Protein AF-B3M9J9-F1 (afdb_monomer)

Radius of gyration: 23.26 Å; Cα contacts (8 Å, |Δi|>4): 22; chains: 1; bounding box: 67×27×61 Å

Foldseek 3Di:
DPPDPPVPQDPVNVVVVVLVVVLVVLVVLLVVLVVLLVVLVVLLVVQVVVVVVHDPVSVVVNVVSVVVNVVSVVSNVVSVVVNVVSVVVVVVVVVVVVVPPD

Organism: Drosophila ananassae (NCBI:txid7217)

InterPro domains:
  IPR007970 Protein of unknown function DUF733 [PF05306] (8-91)

Mean predicted aligned error: 12.59 Å

Secondary structure (DSSP, 8-state):
-------PPPHHHHHHHHHHHHHHHHHHHHHHHHHHHHHHHHHHHHHHHTGGG--HHHHHHHHHHHHHHHHHHHHHHHHHHHHHHHHHHHHHHHHHHHTT--

Structure (mmCIF, N/CA/C/O backbone):
data_AF-B3M9J9-F1
#
_entry.id   AF-B3M9J9-F1
#
loop_
_atom_site.group_PDB
_atom_site.id
_atom_sit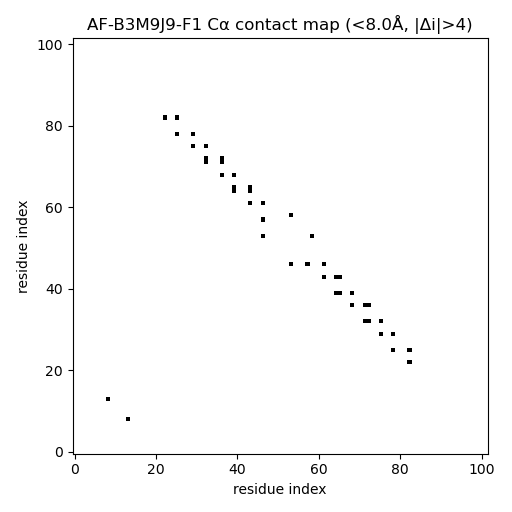e.type_symbol
_atom_site.label_atom_id
_atom_site.label_alt_id
_atom_site.label_comp_id
_atom_site.label_asym_id
_atom_site.label_entity_id
_atom_site.label_seq_id
_atom_site.pdbx_PDB_ins_code
_atom_site.Cartn_x
_atom_site.Cartn_y
_atom_site.Cartn_z
_atom_site.occupancy
_atom_site.B_iso_or_equiv
_atom_site.auth_seq_id
_atom_site.auth_comp_id
_atom_site.auth_asym_id
_atom_site.auth_atom_id
_atom_site.pdbx_PDB_model_num
ATOM 1 N N . MET A 1 1 ? -46.117 15.103 20.646 1.00 40.66 1 MET A N 1
ATOM 2 C CA . MET A 1 1 ? -45.422 13.893 20.164 1.00 40.66 1 MET A CA 1
ATOM 3 C C . MET A 1 1 ? -43.935 14.162 20.298 1.00 40.66 1 MET A C 1
ATOM 5 O O . MET A 1 1 ? -43.385 14.896 19.494 1.00 40.66 1 MET A O 1
ATOM 9 N N . GLU A 1 2 ? -43.330 13.673 21.377 1.00 45.38 2 GLU A N 1
ATOM 10 C CA . GLU A 1 2 ? -41.925 13.915 21.736 1.00 45.38 2 GLU A CA 1
ATOM 11 C C . GLU A 1 2 ? -41.020 12.914 20.997 1.00 45.38 2 GLU A C 1
ATOM 13 O O . GLU A 1 2 ? -40.525 11.948 21.577 1.00 45.38 2 GLU A O 1
ATOM 18 N N . HIS A 1 3 ? -40.844 13.109 19.693 1.00 55.75 3 HIS A N 1
ATOM 19 C CA . HIS A 1 3 ? -39.819 12.421 18.911 1.00 55.75 3 HIS A CA 1
ATOM 20 C C . HIS A 1 3 ? -38.676 13.403 18.682 1.00 55.75 3 HIS A C 1
ATOM 22 O O . HIS A 1 3 ? -38.776 14.205 17.769 1.00 55.75 3 HIS A O 1
ATOM 28 N N . ASP A 1 4 ? -37.674 13.402 19.569 1.00 51.09 4 ASP A N 1
ATOM 29 C CA . ASP A 1 4 ? -36.264 13.734 19.260 1.00 51.09 4 ASP A CA 1
ATOM 30 C C . ASP A 1 4 ? -35.420 13.988 20.519 1.00 51.09 4 ASP A C 1
ATOM 32 O O . ASP A 1 4 ? -34.590 14.895 20.601 1.00 51.09 4 ASP A O 1
ATOM 36 N N . LYS A 1 5 ? -35.507 13.088 21.504 1.00 52.22 5 LYS A N 1
ATOM 37 C CA . LYS A 1 5 ? -34.316 12.816 22.315 1.00 52.22 5 LYS A CA 1
ATOM 38 C C . LYS A 1 5 ? -33.376 11.975 21.458 1.00 52.22 5 LYS A C 1
ATOM 40 O O . LYS A 1 5 ? -33.266 10.769 21.664 1.00 52.22 5 LYS A O 1
ATOM 45 N N . PHE A 1 6 ? -32.699 12.609 20.499 1.00 57.69 6 PHE A N 1
ATOM 46 C CA . PHE A 1 6 ? -31.436 12.089 19.987 1.00 57.69 6 PHE A CA 1
ATOM 47 C C . PHE A 1 6 ? -30.534 11.908 21.207 1.00 57.69 6 PHE A C 1
ATOM 49 O O . PHE A 1 6 ? -29.945 12.864 21.716 1.00 57.69 6 PHE A O 1
ATOM 56 N N . LEU A 1 7 ? -30.519 10.688 21.747 1.00 63.38 7 LEU A N 1
ATOM 57 C CA . LEU A 1 7 ? -29.631 10.264 22.814 1.00 63.38 7 LEU A CA 1
ATOM 58 C C . LEU A 1 7 ? -28.230 10.653 22.361 1.00 63.38 7 LEU A C 1
ATOM 60 O O . LEU A 1 7 ? -27.706 10.071 21.409 1.00 63.38 7 LEU A O 1
ATOM 64 N N . LYS A 1 8 ? -27.664 11.698 22.981 1.00 69.06 8 LYS A N 1
ATOM 65 C CA . LYS A 1 8 ? -26.311 12.160 22.673 1.00 69.06 8 LYS A CA 1
ATOM 66 C C . LYS A 1 8 ? -25.414 10.926 22.702 1.00 69.06 8 LYS A C 1
ATOM 68 O O . LYS A 1 8 ? -25.409 10.238 23.729 1.00 69.06 8 LYS A O 1
ATOM 73 N N . PRO A 1 9 ? -24.720 10.604 21.597 1.00 71.56 9 PRO A N 1
ATOM 74 C CA . PRO A 1 9 ? -24.003 9.351 21.531 1.00 71.56 9 PRO A CA 1
ATOM 75 C C . PRO A 1 9 ? -22.999 9.308 22.679 1.00 71.56 9 PRO A C 1
ATOM 77 O O . PRO A 1 9 ? -22.264 10.269 22.919 1.00 71.56 9 PRO A O 1
ATOM 80 N N . THR A 1 10 ? -23.021 8.218 23.442 1.00 85.31 10 THR A N 1
ATOM 81 C CA . THR A 1 10 ? -22.193 8.095 24.642 1.00 85.31 10 THR A CA 1
ATOM 82 C C . THR A 1 10 ? -20.713 8.171 24.265 1.00 85.31 10 THR A C 1
ATOM 84 O O . THR A 1 10 ? -20.323 7.912 23.121 1.00 85.31 10 THR A O 1
ATOM 87 N N . VAL A 1 11 ? -19.855 8.523 25.224 1.00 87.44 11 VAL A N 1
ATOM 88 C CA . VAL A 1 11 ? -18.395 8.516 25.021 1.00 87.44 11 VAL A CA 1
ATOM 89 C C . VAL A 1 11 ? -17.933 7.142 24.517 1.00 87.44 11 VAL A C 1
ATOM 91 O O . VAL A 1 11 ? -17.137 7.056 23.584 1.00 87.44 11 VAL A O 1
ATOM 94 N N . THR A 1 12 ? -18.519 6.066 25.047 1.00 84.06 12 THR A N 1
ATOM 95 C CA . THR A 1 12 ? -18.280 4.685 24.610 1.00 84.06 12 THR A CA 1
ATOM 96 C C . THR A 1 12 ? -18.606 4.474 23.133 1.00 84.06 12 THR A C 1
ATOM 98 O O . THR A 1 12 ? -17.802 3.889 22.408 1.00 84.06 12 THR A O 1
ATOM 101 N N . TYR A 1 13 ? -19.747 4.984 22.661 1.00 85.19 13 TYR A N 1
ATOM 102 C CA . TYR A 1 13 ? -20.140 4.868 21.257 1.00 85.19 13 TYR A CA 1
ATOM 103 C C . TYR A 1 13 ? -19.191 5.636 20.329 1.00 85.19 13 TYR A C 1
ATOM 105 O O . TYR A 1 13 ? -18.774 5.111 19.297 1.00 85.19 13 TYR A O 1
ATOM 113 N N . HIS A 1 14 ? -18.771 6.844 20.713 1.00 89.56 14 HIS A N 1
ATOM 114 C CA . HIS A 1 14 ? -17.775 7.602 19.951 1.00 89.56 14 HIS A CA 1
ATOM 115 C C . HIS A 1 14 ? -16.427 6.872 19.876 1.00 89.56 14 HIS A C 1
ATOM 117 O O . HIS A 1 14 ? -15.834 6.795 18.798 1.00 89.56 14 HIS A O 1
ATOM 123 N N . LEU A 1 15 ? -15.959 6.289 20.987 1.00 86.94 15 LEU A N 1
ATOM 124 C CA . LEU A 1 15 ? -14.739 5.475 21.004 1.00 86.94 15 LEU A CA 1
ATOM 125 C C . LEU A 1 15 ? -14.866 4.240 20.105 1.00 86.94 15 LEU A C 1
ATOM 127 O O . LEU A 1 15 ? -13.929 3.916 19.372 1.00 86.94 15 LEU A O 1
ATOM 131 N N . PHE A 1 16 ? -16.013 3.561 20.136 1.00 87.69 16 PHE A N 1
ATOM 132 C CA . PHE A 1 16 ? -16.297 2.433 19.252 1.00 87.69 16 PHE A CA 1
ATOM 133 C C . PHE A 1 16 ? -16.238 2.851 17.778 1.00 87.69 16 PHE A C 1
ATOM 135 O O . PHE A 1 16 ? -15.466 2.274 17.009 1.00 87.69 16 PHE A O 1
ATOM 142 N N . MET A 1 17 ? -16.969 3.901 17.395 1.00 90.31 17 MET A N 1
ATOM 143 C CA . MET A 1 17 ? -16.989 4.410 16.021 1.00 90.31 17 MET A CA 1
ATOM 144 C C . MET A 1 17 ? -15.597 4.834 15.548 1.00 90.31 17 MET A C 1
ATOM 146 O O . MET A 1 17 ? -15.207 4.531 14.420 1.00 90.31 17 MET A O 1
ATOM 150 N N . TYR A 1 18 ? -14.809 5.465 16.422 1.00 88.88 18 TYR A N 1
ATOM 151 C CA . TYR A 1 18 ? -13.420 5.806 16.130 1.00 88.88 18 TYR A CA 1
ATOM 152 C C . TYR A 1 18 ? -12.557 4.561 15.868 1.00 88.88 18 TYR A C 1
ATOM 154 O O . TYR A 1 18 ? -11.817 4.526 14.883 1.00 88.88 18 TYR A O 1
ATOM 162 N N . ARG A 1 19 ? -12.672 3.510 16.694 1.00 85.69 19 ARG A N 1
ATOM 163 C CA . ARG A 1 19 ? -11.946 2.238 16.495 1.00 85.69 19 ARG A CA 1
ATOM 164 C C . ARG A 1 19 ? -12.331 1.567 15.175 1.00 85.69 19 ARG A C 1
ATOM 166 O O . ARG A 1 19 ? -11.442 1.111 14.453 1.00 85.69 19 ARG A O 1
ATOM 173 N N . VAL A 1 20 ? -13.623 1.542 14.843 1.00 85.94 20 VAL A N 1
ATOM 174 C CA . VAL A 1 20 ? -14.140 1.003 13.572 1.00 85.94 20 VAL A CA 1
ATOM 175 C C . VAL A 1 20 ? -13.566 1.776 12.383 1.00 85.94 20 VAL A C 1
ATOM 177 O O . VAL A 1 20 ? -13.047 1.181 11.434 1.00 85.94 20 VAL A O 1
ATOM 180 N N . GLU A 1 21 ? -13.594 3.105 12.451 1.00 87.31 21 GLU A N 1
ATOM 181 C CA . GLU A 1 21 ? -13.071 3.970 11.397 1.00 87.31 21 GLU A CA 1
ATOM 182 C C . GLU A 1 21 ? -11.556 3.797 11.206 1.00 87.31 21 GLU A C 1
ATOM 184 O O . GLU A 1 21 ? -11.061 3.728 10.075 1.00 87.31 21 GLU A O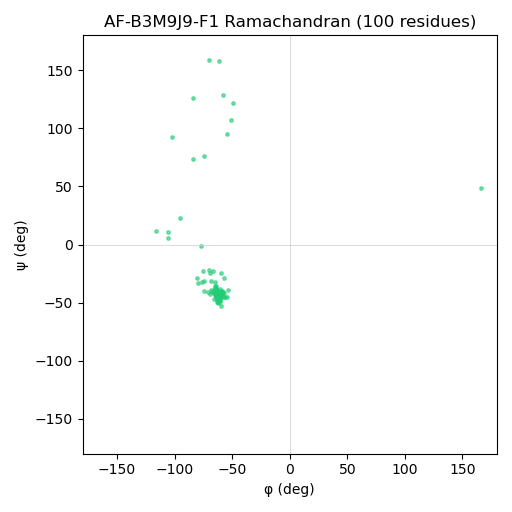 1
ATOM 189 N N . LEU A 1 22 ? -10.813 3.657 12.304 1.00 80.38 22 LEU A N 1
ATOM 190 C CA . LEU A 1 22 ? -9.375 3.409 12.283 1.00 80.38 22 LEU A CA 1
ATOM 191 C C . LEU A 1 22 ? -9.041 2.052 11.637 1.00 80.38 22 LEU A C 1
ATOM 193 O O . LEU A 1 22 ? -8.175 1.980 10.760 1.00 80.38 22 LEU A O 1
ATOM 197 N N . ALA A 1 23 ? -9.766 0.989 11.998 1.00 80.81 23 ALA A N 1
ATOM 198 C CA . ALA A 1 23 ? -9.606 -0.339 11.402 1.00 80.81 23 ALA A CA 1
ATOM 199 C C . ALA A 1 23 ? -9.888 -0.325 9.887 1.00 80.81 23 ALA A C 1
ATOM 201 O O . ALA A 1 23 ? -9.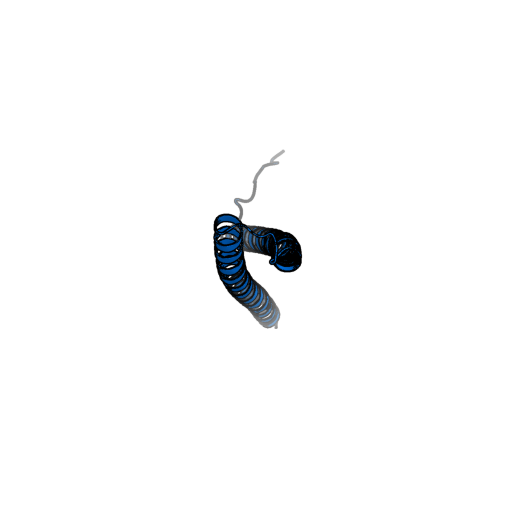115 -0.876 9.094 1.00 80.81 23 ALA A O 1
ATOM 202 N N . ARG A 1 24 ? -10.946 0.378 9.463 1.00 84.12 24 ARG A N 1
ATOM 203 C CA . ARG A 1 24 ? -11.318 0.548 8.050 1.00 84.12 24 ARG A CA 1
ATOM 204 C C . ARG A 1 24 ? -10.208 1.217 7.234 1.00 84.12 24 ARG A C 1
ATOM 206 O O . ARG A 1 24 ? -9.895 0.767 6.125 1.00 84.12 24 ARG A O 1
ATOM 213 N N . ARG A 1 25 ? -9.588 2.275 7.767 1.00 80.00 25 ARG A N 1
ATOM 214 C CA . ARG A 1 25 ? -8.463 2.972 7.114 1.00 80.00 25 ARG A CA 1
ATOM 215 C C . ARG A 1 25 ? -7.235 2.077 6.995 1.00 80.00 25 ARG A C 1
ATOM 217 O O . ARG A 1 25 ? -6.647 2.005 5.914 1.00 80.00 25 ARG A O 1
ATOM 224 N N . ASN A 1 26 ? -6.904 1.336 8.049 1.00 80.19 26 ASN A N 1
ATOM 225 C CA . ASN A 1 26 ? -5.775 0.405 8.050 1.00 80.19 26 ASN A CA 1
ATOM 226 C C . ASN A 1 26 ? -5.951 -0.716 7.015 1.00 80.19 26 ASN A C 1
ATOM 228 O O . ASN A 1 26 ? -5.021 -1.007 6.259 1.00 80.19 26 ASN A O 1
ATOM 232 N N . ALA A 1 27 ? -7.151 -1.292 6.905 1.00 80.56 27 ALA A N 1
ATOM 233 C CA . ALA A 1 27 ? -7.462 -2.308 5.899 1.00 80.56 27 ALA A CA 1
ATOM 234 C C . ALA A 1 27 ? -7.333 -1.766 4.461 1.00 80.56 27 ALA A C 1
ATOM 236 O O . ALA A 1 27 ? -6.735 -2.411 3.594 1.00 80.56 27 ALA A O 1
ATOM 237 N N . ARG A 1 28 ? -7.830 -0.547 4.206 1.00 85.56 28 ARG A N 1
ATOM 238 C CA . ARG A 1 28 ? -7.674 0.130 2.907 1.00 85.56 28 ARG A CA 1
ATOM 239 C C . ARG A 1 28 ? -6.201 0.371 2.572 1.00 85.56 28 ARG A C 1
ATOM 241 O O . ARG A 1 28 ? -5.777 0.071 1.456 1.00 85.56 28 ARG A O 1
ATOM 248 N N . GLN A 1 29 ? -5.428 0.876 3.532 1.00 82.88 29 GLN A N 1
ATOM 249 C CA . GLN A 1 29 ? -4.002 1.145 3.361 1.00 82.88 29 GLN A CA 1
ATOM 250 C C . GLN A 1 29 ? -3.212 -0.138 3.082 1.00 82.88 29 GLN A C 1
ATOM 252 O O . GLN A 1 29 ? -2.322 -0.138 2.229 1.00 82.88 29 GLN A O 1
ATOM 257 N N . LEU A 1 30 ? -3.557 -1.240 3.750 1.00 82.44 30 LEU A N 1
ATOM 258 C CA . LEU A 1 30 ? -2.953 -2.549 3.521 1.00 82.44 30 LEU A CA 1
ATOM 259 C C . LEU A 1 30 ? -3.201 -3.043 2.090 1.00 82.44 30 LEU A C 1
ATOM 261 O O . LEU A 1 30 ? -2.254 -3.446 1.415 1.00 82.44 30 LEU A O 1
ATOM 265 N N . ARG A 1 31 ? -4.447 -2.953 1.606 1.00 87.81 31 ARG A N 1
ATOM 266 C CA . ARG A 1 31 ? -4.806 -3.339 0.233 1.00 87.81 31 ARG A CA 1
ATOM 267 C C . ARG A 1 31 ? -4.046 -2.515 -0.805 1.00 87.81 31 ARG A C 1
ATOM 269 O O . ARG A 1 31 ? -3.409 -3.089 -1.678 1.00 87.81 31 ARG A O 1
ATOM 276 N N . LEU A 1 32 ? -4.044 -1.187 -0.664 1.00 87.81 32 LEU A N 1
ATOM 277 C CA . LEU A 1 32 ? -3.296 -0.295 -1.560 1.00 87.81 32 LEU A CA 1
ATOM 278 C C . LEU A 1 32 ? -1.793 -0.586 -1.541 1.00 87.81 32 LEU A C 1
ATOM 280 O O . LEU A 1 32 ? -1.143 -0.575 -2.582 1.00 87.81 32 LEU A O 1
ATOM 284 N N . SER A 1 33 ? -1.236 -0.850 -0.359 1.00 84.69 33 SER A N 1
ATOM 285 C CA . SER A 1 33 ? 0.178 -1.193 -0.215 1.00 84.69 33 SER A CA 1
ATOM 286 C C . SER A 1 33 ? 0.508 -2.515 -0.904 1.00 84.69 33 SER A C 1
ATOM 288 O O . SER A 1 33 ? 1.545 -2.614 -1.547 1.00 84.69 33 SER A O 1
ATOM 290 N N . ARG A 1 34 ? -0.373 -3.517 -0.825 1.00 86.56 34 ARG A N 1
ATOM 291 C CA . ARG A 1 34 ? -0.194 -4.786 -1.535 1.00 86.56 34 ARG A CA 1
ATOM 292 C C . ARG A 1 34 ? -0.181 -4.588 -3.053 1.00 86.56 34 ARG A C 1
ATOM 294 O O . ARG A 1 34 ? 0.772 -5.012 -3.692 1.00 86.56 34 ARG A O 1
ATOM 301 N N . THR A 1 35 ? -1.160 -3.868 -3.600 1.00 91.81 35 THR A N 1
ATOM 302 C CA . THR A 1 35 ? -1.221 -3.577 -5.042 1.00 91.81 35 THR A CA 1
ATOM 303 C C . THR A 1 35 ? 0.007 -2.803 -5.518 1.00 91.81 35 THR A C 1
ATOM 305 O O . THR A 1 35 ? 0.582 -3.121 -6.551 1.00 91.81 35 THR A O 1
ATOM 308 N N . LYS A 1 36 ? 0.468 -1.815 -4.741 1.00 89.19 36 LYS A N 1
ATOM 309 C CA . LYS A 1 36 ? 1.707 -1.086 -5.043 1.00 89.19 36 LYS A CA 1
ATOM 310 C C . LYS A 1 36 ? 2.925 -2.013 -5.086 1.00 89.19 36 LYS A C 1
ATOM 312 O O . LYS A 1 36 ? 3.745 -1.856 -5.977 1.00 89.19 36 LYS A O 1
ATOM 317 N N . ILE A 1 37 ? 3.036 -2.975 -4.164 1.00 89.69 37 ILE A N 1
ATOM 318 C CA . ILE A 1 37 ? 4.117 -3.976 -4.193 1.00 89.69 37 ILE A CA 1
ATOM 319 C C . ILE A 1 37 ? 4.036 -4.818 -5.469 1.00 89.69 37 ILE A C 1
ATOM 321 O O . ILE A 1 37 ? 5.054 -4.986 -6.124 1.00 89.69 37 ILE A O 1
ATOM 325 N N . GLU A 1 38 ? 2.852 -5.318 -5.821 1.00 92.25 38 GLU A N 1
ATOM 326 C CA . GLU A 1 38 ? 2.651 -6.165 -7.006 1.00 92.25 38 GLU A CA 1
ATOM 327 C C . GLU A 1 38 ? 3.038 -5.426 -8.300 1.00 92.25 38 GLU A C 1
ATOM 329 O O . GLU A 1 38 ? 3.823 -5.945 -9.089 1.00 92.25 38 GLU A O 1
ATOM 334 N N . ILE A 1 39 ? 2.588 -4.176 -8.463 1.00 93.19 39 ILE A N 1
ATOM 335 C CA . ILE A 1 39 ? 2.936 -3.337 -9.622 1.00 93.19 39 ILE A CA 1
ATOM 336 C C . ILE A 1 39 ? 4.443 -3.061 -9.675 1.00 93.19 39 ILE A C 1
ATOM 338 O O . ILE A 1 39 ? 5.063 -3.176 -10.730 1.00 93.19 39 ILE A O 1
ATOM 342 N N . THR A 1 40 ? 5.047 -2.687 -8.542 1.00 90.38 40 THR A N 1
ATOM 343 C CA . THR A 1 40 ? 6.491 -2.424 -8.484 1.00 90.38 40 THR A CA 1
ATOM 344 C C . THR A 1 40 ? 7.305 -3.688 -8.770 1.00 90.38 40 THR A C 1
ATOM 346 O O . THR A 1 40 ? 8.330 -3.613 -9.437 1.00 90.38 40 THR A O 1
ATOM 349 N N . ASP A 1 41 ? 6.849 -4.858 -8.329 1.00 89.12 41 ASP A N 1
ATOM 350 C CA . ASP A 1 41 ? 7.525 -6.128 -8.606 1.00 89.12 41 ASP A CA 1
ATOM 351 C C . ASP A 1 41 ? 7.499 -6.490 -10.082 1.00 89.12 41 ASP A C 1
ATOM 353 O O . ASP A 1 41 ? 8.509 -6.952 -10.621 1.00 89.12 41 ASP A O 1
ATOM 357 N N . GLU A 1 42 ? 6.374 -6.247 -10.745 1.00 91.81 42 GLU A N 1
ATOM 358 C CA . GLU A 1 42 ? 6.262 -6.437 -12.184 1.00 91.81 42 GLU A CA 1
ATOM 359 C C . GLU A 1 42 ? 7.183 -5.478 -12.948 1.00 91.81 42 GLU A C 1
ATOM 361 O O . GLU A 1 42 ? 7.890 -5.907 -13.863 1.00 91.81 42 GLU A O 1
ATOM 366 N N . LEU A 1 43 ? 7.229 -4.203 -12.546 1.00 86.31 43 LEU A N 1
ATOM 367 C CA . LEU A 1 43 ? 8.071 -3.186 -13.175 1.00 86.31 43 LEU A CA 1
ATOM 368 C C . LEU A 1 43 ? 9.562 -3.514 -13.027 1.00 86.31 43 LEU A C 1
ATOM 370 O O . LEU A 1 43 ? 10.268 -3.601 -14.031 1.00 86.31 43 LEU A O 1
ATOM 374 N N . ILE A 1 44 ? 10.012 -3.833 -11.809 1.00 83.75 44 ILE A N 1
ATOM 375 C CA . ILE A 1 44 ? 11.381 -4.301 -11.551 1.00 83.75 44 ILE A CA 1
ATOM 376 C C . ILE A 1 44 ? 11.689 -5.540 -12.400 1.00 83.75 44 ILE A C 1
ATOM 378 O O . ILE A 1 44 ? 12.746 -5.611 -13.024 1.00 83.75 44 ILE A O 1
ATOM 382 N N . SER A 1 45 ? 10.777 -6.514 -12.460 1.00 87.31 45 SER A N 1
ATOM 383 C CA . SER A 1 45 ? 10.991 -7.756 -13.216 1.00 87.31 45 SER A CA 1
ATOM 384 C C . SER A 1 45 ? 11.124 -7.513 -14.720 1.00 87.31 45 SER A C 1
ATOM 386 O O . SER A 1 45 ? 11.952 -8.154 -15.371 1.00 87.31 45 SER A O 1
ATOM 388 N N . LYS A 1 46 ? 10.338 -6.586 -15.280 1.00 84.25 46 LYS A N 1
ATOM 389 C CA . LYS A 1 46 ? 10.437 -6.178 -16.690 1.00 84.25 46 LYS A CA 1
ATOM 390 C C . LYS A 1 46 ? 11.768 -5.484 -16.969 1.00 84.25 46 LYS A C 1
ATOM 392 O O . LYS A 1 46 ? 12.456 -5.858 -17.917 1.00 84.25 46 LYS A O 1
ATOM 397 N N . THR A 1 47 ? 12.172 -4.548 -16.115 1.00 79.44 47 THR A N 1
ATOM 398 C CA . THR A 1 47 ? 13.423 -3.798 -16.293 1.00 79.44 47 THR A CA 1
ATOM 399 C C . THR A 1 47 ? 14.657 -4.690 -16.128 1.00 79.44 47 THR A C 1
ATOM 401 O O . THR A 1 47 ? 15.583 -4.624 -16.933 1.00 79.44 47 THR A O 1
ATOM 404 N N . VAL A 1 48 ? 14.658 -5.602 -15.150 1.00 80.00 48 VAL A N 1
ATOM 405 C CA . VAL A 1 48 ? 15.750 -6.573 -14.945 1.00 80.00 48 VAL A CA 1
ATOM 406 C C . VAL A 1 48 ? 15.820 -7.606 -16.075 1.00 80.00 48 VAL A C 1
ATOM 408 O O . VAL A 1 48 ? 16.906 -8.053 -16.434 1.00 80.00 48 VAL A O 1
ATOM 411 N N . ARG A 1 49 ? 14.699 -7.978 -16.701 1.00 82.94 49 ARG A N 1
ATOM 412 C CA . ARG A 1 49 ? 14.727 -8.861 -17.880 1.00 82.94 49 ARG A CA 1
ATOM 413 C C . ARG A 1 49 ? 15.432 -8.204 -19.073 1.00 82.94 49 ARG A C 1
ATOM 415 O O . ARG A 1 49 ? 16.129 -8.888 -19.817 1.00 82.94 49 ARG A O 1
ATOM 422 N N . ASN A 1 50 ? 15.322 -6.883 -19.192 1.00 76.88 50 ASN A N 1
ATOM 423 C CA . ASN A 1 50 ? 15.953 -6.085 -20.242 1.00 76.88 50 ASN A CA 1
ATOM 424 C C . ASN A 1 50 ? 17.297 -5.476 -19.800 1.00 76.88 50 ASN A C 1
ATOM 426 O O . ASN A 1 50 ? 17.753 -4.495 -20.383 1.00 76.88 50 ASN A O 1
ATOM 430 N N . ILE A 1 51 ? 17.972 -6.055 -18.796 1.00 71.62 51 ILE A N 1
ATOM 431 C CA . ILE A 1 51 ? 19.170 -5.453 -18.184 1.00 71.62 51 ILE A CA 1
ATOM 432 C C . ILE A 1 51 ? 20.328 -5.226 -19.168 1.00 71.62 51 ILE A C 1
ATOM 434 O O . ILE A 1 51 ? 21.139 -4.332 -18.960 1.00 71.62 51 ILE A O 1
ATOM 438 N N . LYS A 1 52 ? 20.384 -5.996 -20.266 1.00 72.44 52 LYS A N 1
ATOM 439 C CA . LYS A 1 52 ? 21.389 -5.848 -21.334 1.00 72.44 52 LYS A CA 1
ATOM 440 C C . LYS A 1 52 ? 21.204 -4.579 -22.179 1.00 72.44 52 LYS A C 1
ATOM 442 O O . LYS A 1 52 ? 22.156 -4.141 -22.810 1.00 72.44 52 LYS A O 1
ATOM 447 N N . THR A 1 53 ? 20.000 -4.009 -22.198 1.00 75.00 53 THR A N 1
ATOM 448 C CA . THR A 1 53 ? 19.640 -2.781 -22.934 1.00 75.00 53 THR A CA 1
ATOM 449 C C . THR A 1 53 ? 19.236 -1.645 -21.989 1.00 75.00 53 THR A C 1
ATOM 451 O O . THR A 1 53 ? 18.640 -0.664 -22.417 1.00 75.00 53 THR A O 1
ATOM 454 N N . CYS A 1 54 ? 19.490 -1.810 -20.692 1.00 69.19 54 CYS A N 1
ATOM 455 C CA . CYS A 1 54 ? 19.001 -0.946 -19.627 1.00 69.19 54 CYS A CA 1
ATOM 456 C C . CYS A 1 54 ? 19.923 0.268 -19.474 1.00 69.19 54 CYS A C 1
ATOM 458 O O . CYS A 1 54 ? 21.138 0.114 -19.328 1.00 69.19 54 CYS A O 1
ATOM 460 N N . SER A 1 55 ? 19.356 1.474 -19.522 1.00 80.94 55 SER A N 1
ATOM 461 C CA . SER A 1 55 ? 20.110 2.710 -19.309 1.00 80.94 55 SER A CA 1
ATOM 462 C C . SER A 1 55 ? 20.530 2.842 -17.838 1.00 80.94 55 SER A C 1
ATOM 464 O O . SER A 1 55 ? 19.908 2.288 -16.929 1.00 80.94 55 SER A O 1
ATOM 466 N N . MET A 1 56 ? 21.557 3.649 -17.561 1.00 82.62 56 MET A N 1
ATOM 467 C CA . MET A 1 56 ? 21.933 3.995 -16.184 1.00 82.62 56 MET A CA 1
ATOM 468 C C . MET A 1 56 ? 20.780 4.637 -15.400 1.00 82.62 56 MET A C 1
ATOM 470 O O . MET A 1 56 ? 20.704 4.488 -14.178 1.00 82.62 56 MET A O 1
ATOM 474 N N . ASP A 1 57 ? 19.868 5.332 -16.078 1.00 84.56 57 ASP A N 1
ATOM 475 C CA . ASP A 1 57 ? 18.702 5.937 -15.433 1.00 84.56 57 ASP A CA 1
ATOM 476 C C . ASP A 1 57 ? 17.608 4.919 -15.096 1.00 84.56 57 ASP A C 1
ATOM 478 O O . ASP A 1 57 ? 16.977 5.038 -14.039 1.00 84.56 57 ASP A O 1
ATOM 482 N N . ASP A 1 58 ? 17.465 3.866 -15.901 1.00 79.50 58 ASP A N 1
ATOM 483 C CA . ASP A 1 58 ? 16.581 2.734 -15.613 1.00 79.50 58 ASP A CA 1
ATOM 484 C C . ASP A 1 58 ? 17.086 1.962 -14.386 1.00 79.50 58 ASP A C 1
ATOM 486 O O . ASP A 1 58 ? 16.313 1.616 -13.490 1.00 79.50 58 ASP A O 1
ATOM 490 N N . LEU A 1 59 ? 18.406 1.780 -14.263 1.00 82.31 59 LEU A N 1
ATOM 491 C CA . LEU A 1 59 ? 19.009 1.150 -13.086 1.00 82.31 59 LEU A CA 1
ATOM 492 C C . LEU A 1 59 ? 18.778 1.976 -11.807 1.00 82.31 59 LEU A C 1
ATOM 494 O O . LEU A 1 59 ? 18.459 1.426 -10.746 1.00 82.31 59 LEU A O 1
ATOM 498 N N . LYS A 1 60 ? 18.872 3.310 -11.894 1.00 88.81 60 LYS A N 1
ATOM 499 C CA . LYS A 1 60 ? 18.505 4.205 -10.781 1.00 88.81 60 LYS A CA 1
ATOM 500 C C . LYS A 1 60 ? 17.012 4.109 -10.452 1.00 88.81 60 LYS A C 1
ATOM 502 O O . LYS A 1 60 ? 16.660 4.174 -9.273 1.00 88.81 60 LYS A O 1
ATOM 507 N N . ALA A 1 61 ? 16.141 3.967 -11.453 1.00 83.50 61 ALA A N 1
ATOM 508 C CA . ALA A 1 61 ? 14.703 3.788 -11.249 1.00 83.50 61 ALA A CA 1
ATOM 509 C C . ALA A 1 61 ? 14.400 2.491 -10.489 1.00 83.50 61 ALA A C 1
ATOM 511 O O . ALA A 1 61 ? 13.744 2.545 -9.448 1.00 83.50 61 ALA A O 1
ATOM 512 N N . VAL A 1 62 ? 15.001 1.374 -10.904 1.00 83.94 62 VAL A N 1
ATOM 513 C CA . VAL A 1 62 ? 14.888 0.079 -10.214 1.00 83.94 62 VAL A CA 1
ATOM 514 C C . VAL A 1 62 ? 15.351 0.174 -8.761 1.00 83.94 62 VAL A C 1
ATOM 516 O O . VAL A 1 62 ? 14.698 -0.352 -7.861 1.00 83.94 62 VAL A O 1
ATOM 519 N N . ASN A 1 63 ? 16.448 0.884 -8.489 1.00 88.94 63 ASN A N 1
ATOM 520 C CA . ASN A 1 63 ? 16.923 1.065 -7.118 1.00 88.94 63 ASN A CA 1
ATOM 521 C C . ASN A 1 63 ? 15.917 1.862 -6.260 1.00 88.94 63 ASN A C 1
ATOM 523 O O . ASN A 1 63 ? 15.583 1.462 -5.139 1.00 88.94 63 ASN A O 1
ATOM 527 N N . ARG A 1 64 ? 15.352 2.953 -6.802 1.00 91.75 64 ARG A N 1
ATOM 528 C CA . ARG A 1 64 ? 14.290 3.718 -6.121 1.00 91.75 64 ARG A CA 1
ATOM 529 C C . ARG A 1 64 ? 13.067 2.849 -5.831 1.00 91.75 64 ARG A C 1
ATOM 531 O O . ARG A 1 64 ? 12.530 2.896 -4.723 1.00 91.75 64 ARG A O 1
ATOM 538 N N . GLU A 1 65 ? 12.657 2.039 -6.796 1.00 88.19 65 GLU A N 1
ATOM 539 C CA . GLU A 1 65 ? 11.537 1.106 -6.682 1.00 88.19 65 GLU A CA 1
ATOM 540 C C . GLU A 1 65 ? 11.783 0.023 -5.626 1.00 88.19 65 GLU A C 1
ATOM 542 O O . GLU A 1 65 ? 10.916 -0.240 -4.787 1.00 88.19 65 GLU A O 1
ATOM 547 N N . LEU A 1 66 ? 12.991 -0.539 -5.572 1.00 88.94 66 LEU A N 1
ATOM 548 C CA . LEU A 1 66 ? 13.376 -1.533 -4.573 1.00 88.94 66 LEU A CA 1
ATOM 549 C C . LEU A 1 66 ? 13.348 -0.950 -3.151 1.00 88.94 66 LEU A C 1
ATOM 551 O O . LEU A 1 66 ? 12.814 -1.562 -2.216 1.00 88.94 66 LEU A O 1
ATOM 555 N N . MET A 1 67 ? 13.873 0.265 -2.986 1.00 91.69 67 MET A N 1
ATOM 556 C CA . MET A 1 67 ? 13.831 0.993 -1.717 1.00 91.69 67 MET A CA 1
ATOM 557 C C . MET A 1 67 ? 12.394 1.324 -1.301 1.00 91.69 67 MET A C 1
ATOM 559 O O . MET A 1 67 ? 12.022 1.147 -0.133 1.00 91.69 67 MET A O 1
ATOM 563 N N . PHE A 1 68 ? 11.558 1.737 -2.254 1.00 88.62 68 PHE A N 1
ATOM 564 C CA . PHE A 1 68 ? 10.140 1.982 -2.021 1.00 88.62 68 PHE A CA 1
ATOM 565 C C . PHE A 1 68 ? 9.408 0.708 -1.581 1.00 88.62 68 PHE A C 1
ATOM 567 O O . PHE A 1 68 ? 8.734 0.719 -0.545 1.00 88.62 68 PHE A O 1
ATOM 574 N N . LYS A 1 69 ? 9.616 -0.418 -2.275 1.00 87.25 69 LYS A N 1
ATOM 575 C CA . LYS A 1 69 ? 9.073 -1.733 -1.906 1.00 87.25 69 LYS A CA 1
ATOM 576 C C . LYS A 1 69 ? 9.454 -2.114 -0.476 1.00 87.25 69 LYS A C 1
ATOM 578 O O . LYS A 1 69 ? 8.596 -2.540 0.301 1.00 87.25 69 LYS A O 1
ATOM 583 N N . ARG A 1 70 ? 10.719 -1.927 -0.082 1.00 91.94 70 ARG A N 1
ATOM 584 C CA . ARG A 1 70 ? 11.188 -2.212 1.287 1.00 91.94 70 ARG A CA 1
ATOM 585 C C . ARG A 1 70 ? 10.462 -1.356 2.324 1.00 91.94 70 ARG A C 1
ATOM 587 O O . ARG A 1 70 ? 9.967 -1.885 3.323 1.00 91.94 70 ARG A O 1
ATOM 594 N N . LYS A 1 71 ? 10.337 -0.048 2.077 1.00 90.31 71 LYS A N 1
ATOM 595 C CA . LYS A 1 71 ? 9.585 0.867 2.952 1.00 90.31 71 LYS A CA 1
ATOM 596 C C . LYS A 1 71 ? 8.120 0.445 3.065 1.00 90.31 71 LYS A C 1
ATOM 598 O O . LYS A 1 71 ? 7.548 0.480 4.157 1.00 90.31 71 LYS A O 1
ATOM 603 N N . LEU A 1 72 ? 7.524 0.003 1.966 1.00 85.56 72 LEU A N 1
ATOM 604 C CA . LEU A 1 72 ? 6.132 -0.414 1.917 1.00 85.56 72 LEU A CA 1
ATOM 605 C C . LEU A 1 72 ? 5.890 -1.721 2.685 1.00 85.56 72 LEU A C 1
ATOM 607 O O . LEU A 1 72 ? 4.967 -1.784 3.496 1.00 85.56 72 LEU A O 1
ATOM 611 N N . ARG A 1 73 ? 6.779 -2.714 2.550 1.00 87.94 73 ARG A N 1
ATOM 612 C CA . ARG A 1 73 ? 6.751 -3.952 3.354 1.00 87.94 73 ARG A CA 1
ATOM 613 C C . ARG A 1 73 ? 6.839 -3.667 4.854 1.00 87.94 73 ARG A C 1
ATOM 615 O O . ARG A 1 73 ? 6.101 -4.266 5.637 1.00 87.94 73 ARG A O 1
ATOM 622 N N . ASN A 1 74 ? 7.684 -2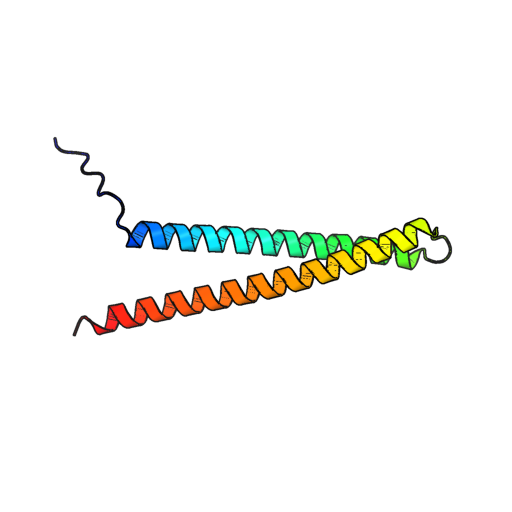.718 5.256 1.00 91.19 74 ASN A N 1
ATOM 623 C CA . ASN A 1 74 ? 7.790 -2.307 6.656 1.00 91.19 74 ASN A CA 1
ATOM 624 C C . ASN A 1 74 ? 6.489 -1.670 7.168 1.00 91.19 74 ASN A C 1
ATOM 626 O O . ASN A 1 74 ? 6.046 -1.994 8.269 1.00 91.19 74 ASN A O 1
ATOM 630 N N . ASN A 1 75 ? 5.852 -0.805 6.373 1.00 86.19 75 ASN A N 1
ATOM 631 C C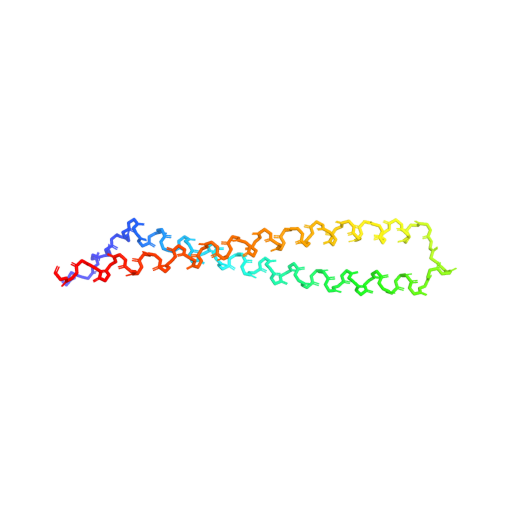A . ASN A 1 75 ? 4.562 -0.202 6.727 1.00 86.19 75 ASN A CA 1
ATOM 632 C C . ASN A 1 75 ? 3.453 -1.253 6.843 1.00 86.19 75 ASN A C 1
ATOM 634 O O . ASN A 1 75 ? 2.722 -1.265 7.829 1.00 86.19 75 ASN A O 1
ATOM 638 N N . VAL A 1 76 ? 3.379 -2.188 5.895 1.00 87.00 76 VAL A N 1
ATOM 639 C CA . VAL A 1 76 ? 2.441 -3.319 5.943 1.00 87.00 76 VAL A CA 1
ATOM 640 C C . VAL A 1 76 ? 2.630 -4.149 7.214 1.00 87.00 76 VAL A C 1
ATOM 642 O O . VAL A 1 76 ? 1.654 -4.474 7.886 1.00 87.00 76 VAL A O 1
ATOM 645 N N . SER A 1 77 ? 3.875 -4.458 7.581 1.00 88.50 77 SER A N 1
ATOM 646 C CA . SER A 1 77 ? 4.179 -5.204 8.807 1.00 88.50 77 SER A CA 1
ATOM 647 C C . SER A 1 77 ? 3.709 -4.464 10.066 1.00 88.50 77 SER A C 1
ATOM 649 O O . SER A 1 77 ? 3.098 -5.074 10.946 1.00 88.50 77 SER A O 1
ATOM 651 N N . LYS A 1 78 ? 3.916 -3.140 10.138 1.00 87.94 78 LYS A N 1
ATOM 652 C CA . LYS A 1 78 ? 3.422 -2.299 11.243 1.00 87.94 78 LYS A CA 1
ATOM 653 C C . LYS A 1 78 ? 1.894 -2.299 11.327 1.00 87.94 78 LYS A C 1
ATOM 655 O O . LYS A 1 78 ? 1.356 -2.629 12.381 1.00 87.94 78 LYS A O 1
ATOM 660 N N . LEU A 1 79 ? 1.210 -2.046 10.210 1.00 84.38 79 LEU A N 1
ATOM 661 C CA . LEU A 1 79 ? -0.256 -2.042 10.138 1.00 84.38 79 LEU A CA 1
ATOM 662 C C . LEU A 1 79 ? -0.853 -3.407 10.503 1.00 84.38 79 LEU A C 1
ATOM 664 O O . LEU A 1 79 ? -1.857 -3.478 11.205 1.00 84.38 79 LEU A O 1
ATOM 668 N N . LYS A 1 80 ? -0.216 -4.510 10.091 1.00 84.12 80 LYS A N 1
ATOM 669 C CA . LYS A 1 80 ? -0.647 -5.868 10.459 1.00 84.12 80 LYS A CA 1
ATOM 670 C C . LYS A 1 80 ? -0.504 -6.123 11.963 1.00 84.12 80 LYS A C 1
ATOM 672 O O . LYS A 1 80 ? -1.386 -6.734 12.564 1.00 84.12 80 LYS A O 1
ATOM 677 N N . LYS A 1 81 ? 0.581 -5.644 12.586 1.00 87.56 81 LYS A N 1
ATOM 678 C CA . LYS A 1 81 ? 0.761 -5.707 14.048 1.00 87.56 81 LYS A CA 1
ATOM 679 C C . LYS A 1 81 ? -0.286 -4.865 14.783 1.00 87.56 81 LYS A C 1
ATOM 681 O O . LYS A 1 81 ? -0.814 -5.318 15.792 1.00 87.56 81 LYS A O 1
ATOM 686 N N . GLU A 1 82 ? -0.604 -3.675 14.278 1.00 84.31 82 GLU A N 1
ATOM 687 C CA . GLU A 1 82 ? -1.657 -2.810 14.830 1.00 84.31 82 GLU A CA 1
ATOM 688 C C . GLU A 1 82 ? -3.039 -3.453 14.740 1.00 84.31 82 GLU A C 1
ATOM 690 O O . GLU A 1 82 ? -3.741 -3.513 15.747 1.00 84.31 82 GLU A O 1
ATOM 695 N N . ALA A 1 83 ? -3.393 -4.012 13.581 1.00 80.94 83 ALA A N 1
ATOM 696 C CA . ALA A 1 83 ? -4.651 -4.730 13.396 1.00 80.94 83 ALA A CA 1
ATOM 697 C C . ALA A 1 83 ? -4.781 -5.923 14.362 1.00 80.94 83 ALA A C 1
ATOM 699 O O . ALA A 1 83 ? -5.829 -6.101 14.979 1.00 80.94 83 ALA A O 1
ATOM 700 N N . LYS A 1 84 ? -3.702 -6.697 14.569 1.00 83.56 84 LYS A N 1
ATOM 701 C CA . LYS A 1 84 ? -3.691 -7.814 15.531 1.00 83.56 84 LYS A CA 1
ATOM 702 C C . LYS A 1 84 ? -3.898 -7.351 16.979 1.00 83.56 84 LYS A C 1
ATOM 704 O O . LYS A 1 84 ? -4.608 -8.008 17.733 1.00 83.56 84 LYS A O 1
ATOM 709 N N . ARG A 1 85 ? -3.295 -6.227 17.386 1.00 82.12 85 ARG A N 1
ATOM 710 C CA . ARG A 1 85 ? -3.521 -5.663 18.731 1.00 82.12 85 ARG A CA 1
ATOM 711 C C . ARG A 1 85 ? -4.968 -5.207 18.919 1.00 82.12 85 ARG A C 1
ATOM 713 O O . ARG A 1 85 ? -5.534 -5.405 19.987 1.00 82.12 85 ARG A O 1
ATOM 720 N N . GLN A 1 86 ? -5.576 -4.631 17.883 1.00 74.06 86 GLN A N 1
ATOM 721 C CA . GLN A 1 86 ? -6.970 -4.185 17.932 1.00 74.06 86 GLN A CA 1
ATOM 722 C C . GLN A 1 86 ? -7.950 -5.352 18.092 1.00 74.06 86 GLN A C 1
ATOM 724 O O . GLN A 1 86 ? -8.877 -5.232 18.888 1.00 74.06 86 GLN A O 1
ATOM 729 N N . SER A 1 87 ? -7.737 -6.479 17.400 1.00 73.25 87 SER A N 1
ATOM 730 C CA . SER A 1 87 ? -8.593 -7.665 17.558 1.00 73.25 87 SER A CA 1
ATOM 731 C C . SER A 1 87 ? -8.493 -8.279 18.959 1.00 73.25 87 SER A C 1
ATOM 733 O O . SER A 1 87 ? -9.506 -8.685 19.516 1.00 73.25 87 SER A O 1
ATOM 735 N N . GLN A 1 88 ? -7.297 -8.289 19.558 1.00 74.56 88 GLN A N 1
ATOM 736 C CA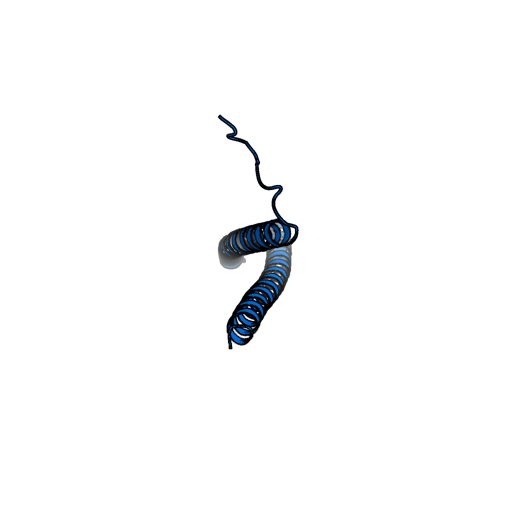 . GLN A 1 88 ? -7.089 -8.784 20.927 1.00 74.56 88 GLN A CA 1
ATOM 737 C C . GLN A 1 88 ? -7.740 -7.876 21.984 1.00 74.56 88 GLN A C 1
ATOM 739 O O . GLN A 1 88 ? -8.345 -8.365 22.931 1.00 74.56 88 GLN A O 1
ATOM 744 N N . ALA A 1 89 ? -7.679 -6.553 21.797 1.00 66.69 89 ALA A N 1
ATOM 745 C CA . ALA A 1 89 ? -8.311 -5.595 22.705 1.00 66.69 89 ALA A CA 1
ATOM 746 C C . ALA A 1 89 ? -9.851 -5.628 22.656 1.00 66.69 89 ALA A C 1
ATOM 748 O O . ALA A 1 89 ? -10.504 -5.211 23.607 1.00 66.69 89 ALA A O 1
ATOM 749 N N . SER A 1 90 ? -10.453 -6.074 21.549 1.00 62.56 90 SER A N 1
ATOM 750 C CA . SER A 1 90 ? -11.909 -6.256 21.464 1.00 62.56 90 SER A CA 1
ATOM 751 C C . SER A 1 90 ? -12.378 -7.502 22.229 1.00 62.56 90 SER A C 1
ATOM 753 O O . SER A 1 90 ? -13.360 -7.411 22.953 1.00 62.56 90 SER A O 1
ATOM 755 N N . GLN A 1 91 ? -11.628 -8.611 22.166 1.00 60.78 91 GLN A N 1
ATOM 756 C CA . GLN A 1 91 ? -11.959 -9.868 22.865 1.00 60.78 91 GLN A CA 1
ATOM 757 C C . GLN A 1 91 ? -11.920 -9.727 24.398 1.00 60.78 91 GLN A C 1
ATOM 759 O O . GLN A 1 91 ? -12.823 -10.188 25.084 1.00 60.78 91 GLN A 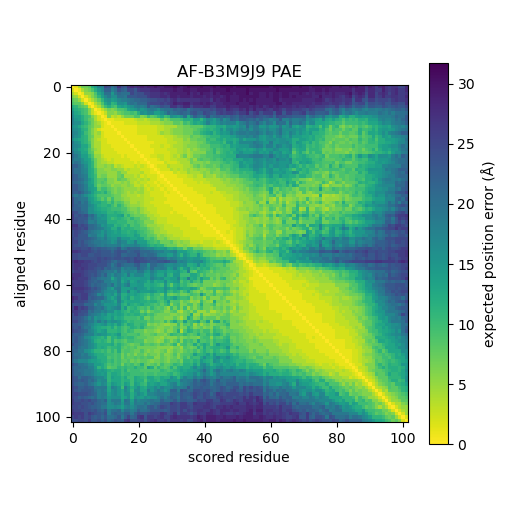O 1
ATOM 764 N N . GLN A 1 92 ? -10.945 -8.988 24.944 1.00 58.25 92 GLN A N 1
ATOM 765 C CA . GLN A 1 92 ? -10.865 -8.729 26.393 1.00 58.25 92 GLN A CA 1
ATOM 766 C C . GLN A 1 92 ? -12.018 -7.868 26.939 1.00 58.25 92 GLN A C 1
ATOM 768 O O . GLN A 1 92 ? -12.301 -7.904 28.134 1.00 58.25 92 GLN A O 1
ATOM 773 N N . THR A 1 93 ? -12.674 -7.070 26.086 1.00 58.16 93 THR A N 1
ATOM 774 C CA . THR A 1 93 ? -13.799 -6.223 26.518 1.00 58.16 93 THR A CA 1
ATOM 775 C C . THR A 1 93 ? -15.096 -7.037 26.626 1.00 58.16 93 THR A C 1
ATOM 777 O O . THR A 1 93 ? -15.901 -6.769 27.512 1.00 58.16 93 THR A O 1
ATOM 780 N N . GLU A 1 94 ? -15.277 -8.052 25.772 1.00 56.31 94 GLU A N 1
ATOM 781 C CA . GLU A 1 94 ? -16.446 -8.947 25.788 1.00 56.31 94 GLU A CA 1
ATOM 782 C C . GLU A 1 94 ? -16.433 -9.886 27.010 1.00 56.31 94 GLU A C 1
ATOM 784 O O . GLU A 1 94 ? -17.454 -10.026 27.688 1.00 56.31 94 GLU A O 1
ATOM 789 N N . GLU A 1 95 ? -15.267 -10.435 27.376 1.00 55.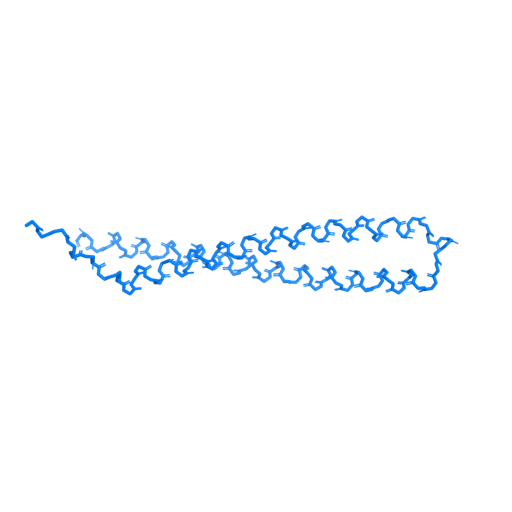28 95 GLU A N 1
ATOM 790 C CA . GLU A 1 95 ? -15.110 -11.313 28.552 1.00 55.28 95 GLU A CA 1
ATOM 791 C C . GLU A 1 95 ? -15.386 -10.590 29.888 1.00 55.28 95 GLU A C 1
ATOM 793 O O . GLU A 1 95 ? -15.998 -11.157 30.793 1.00 55.28 95 GLU A O 1
ATOM 798 N N . GLN A 1 96 ? -15.020 -9.308 30.014 1.00 53.50 96 GLN A N 1
ATOM 799 C CA . GLN A 1 96 ? -15.283 -8.521 31.232 1.00 53.50 96 GLN A CA 1
ATOM 800 C C . GLN A 1 96 ? -16.748 -8.077 31.380 1.00 53.50 96 GLN A C 1
ATOM 802 O O . GLN A 1 96 ? -17.184 -7.794 32.498 1.00 53.50 96 GLN A O 1
ATOM 807 N N . SER A 1 97 ? -17.511 -8.002 30.284 1.00 53.47 97 SER A N 1
ATOM 808 C CA . SER A 1 97 ? -18.954 -7.722 30.330 1.00 53.47 97 SER A CA 1
ATOM 809 C C . SER A 1 97 ? -19.802 -8.950 30.673 1.00 53.47 97 SER A C 1
ATOM 811 O O . SER A 1 97 ? -20.840 -8.788 31.307 1.00 53.47 97 SER A O 1
ATOM 813 N N . ALA A 1 98 ? -19.346 -10.158 30.324 1.00 53.44 98 ALA A N 1
ATOM 814 C CA . ALA A 1 98 ? -20.036 -11.408 30.655 1.00 53.44 98 ALA A CA 1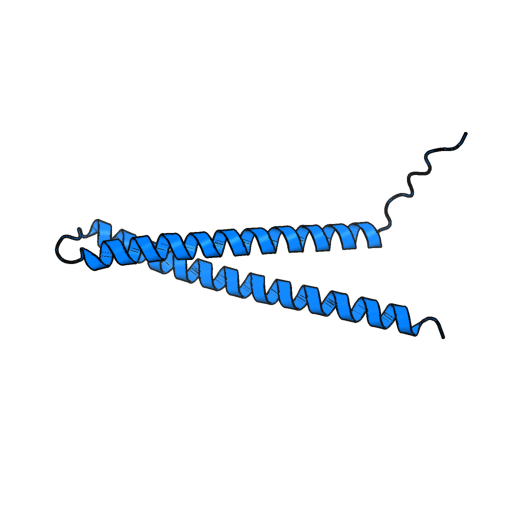
ATOM 815 C C . ALA A 1 98 ? -19.883 -11.799 32.139 1.00 53.44 98 ALA A C 1
ATOM 817 O O . ALA A 1 98 ? -20.805 -12.339 32.732 1.00 53.44 98 ALA A O 1
ATOM 818 N N . SER A 1 99 ? -18.756 -11.455 32.774 1.00 51.81 99 SER A N 1
ATOM 819 C CA . SER A 1 99 ? -18.463 -11.794 34.179 1.00 51.81 99 SER A CA 1
ATOM 820 C C . SER A 1 99 ? -19.181 -10.921 35.229 1.00 51.81 99 SER A C 1
ATOM 822 O O . SER A 1 99 ? -18.963 -11.120 36.421 1.00 51.81 99 SER A O 1
ATOM 824 N N . LYS A 1 100 ? -19.985 -9.924 34.832 1.00 54.31 100 LYS A N 1
ATOM 825 C CA . LYS A 1 100 ? -20.711 -9.026 35.761 1.00 54.31 100 LYS A CA 1
ATOM 826 C C . LYS A 1 100 ? -22.217 -9.312 35.851 1.00 54.31 100 LYS A C 1
ATOM 828 O O . LYS A 1 100 ? -22.946 -8.480 36.386 1.00 54.31 100 LYS A O 1
ATOM 833 N N . GLN A 1 101 ? -22.684 -10.427 35.285 1.00 48.91 101 GLN A N 1
ATOM 834 C CA . GLN A 1 101 ? -24.099 -10.820 35.299 1.00 48.91 101 GLN A CA 1
ATOM 835 C C . GLN A 1 101 ? -24.436 -11.972 36.264 1.00 48.91 101 GLN A C 1
ATOM 837 O O . GLN A 1 101 ? -25.600 -12.363 36.293 1.00 48.91 101 GLN A O 1
ATOM 842 N N . ASP A 1 102 ? -23.480 -12.432 37.078 1.00 41.94 102 ASP A N 1
ATOM 843 C CA . ASP A 1 102 ? -23.698 -13.389 38.178 1.00 41.94 102 ASP A CA 1
ATOM 844 C C . ASP A 1 102 ? -23.569 -12.714 39.554 1.00 41.94 102 ASP A C 1
ATOM 846 O O . ASP A 1 102 ? -22.630 -11.896 39.729 1.00 41.94 102 ASP A O 1
#

Sequence (102 aa):
MEHDKFLKPTVTYHLFMYRVELARRNARQLRLSRTKIEITDELISKTVRNIKTCSMDDLKAVNRELMFKRKLRNNVSKLKKEAKRQSQASQQTEEQSASKQD

Nearest PDB structures (foldseek):
  2ysu-assembly1_B  TM=5.323E-01  e=1.523E+00  Escherichia coli
  5n6x-assembly1_A  TM=3.532E-01  e=4.057E-01  Legionella pneumophila
  8t8f-assembly1_E  TM=5.392E-01  e=5.370E+00  Saccharomyces cerevisiae W303

Solvent-accessible surface area (backbone atoms only — not comparable to full-atom values): 5886 Å² total; per-residue (Å²): 134,94,83,75,82,72,70,72,76,48,73,67,53,53,52,49,54,49,53,53,52,51,52,54,51,50,54,52,51,45,53,56,48,49,52,51,44,55,53,49,51,52,51,44,52,55,52,61,72,42,50,94,79,52,50,76,67,54,54,52,48,44,50,54,50,52,53,49,44,53,56,45,53,53,50,46,54,51,50,53,53,51,52,55,52,53,57,54,59,52,54,60,53,55,58,62,61,63,70,69,77,118

pLDDT: mean 78.27, std 13.48, range [40.66, 93.19]